Protein AF-A0A7C6BYG0-F1 (afdb_monomer)

Radius of gyration: 15.47 Å; Cα contacts (8 Å, |Δi|>4): 133; chains: 1; bounding box: 33×26×40 Å

Solvent-accessible surface area (backbone atoms only — not comparable to full-atom values): 4952 Å² total; per-residue (Å²): 106,63,89,80,73,46,66,89,58,57,47,81,47,77,48,80,45,64,45,91,68,95,71,89,83,61,85,47,55,37,74,43,65,30,78,91,74,74,41,70,42,82,29,37,40,33,42,37,34,26,44,33,22,62,87,76,73,44,73,44,83,71,48,74,46,74,47,64,80,50,90,96,60,60,88,86,77,115

Secondary structure (DSSP, 8-state):
-HHHHS-S-EEEEEEEEEE--S-S--TT-EEEEETTTTEEEEEEEEEEEEEEETTTTEEEEEEEEE----TT--GGG-

Foldseek 3Di:
DCVVPADPDKDKDKDKDFDDDDDDPDAQWDFDADPVVRGTDTGWIKIWIWIQHPVVRDTHTDDIHTHHDDPPDDPVND

Sequence (78 aa):
MVQAHCSENKVIAFDLSYIPKSGKKTAGTGYFWSGCSSRALWRLEIGGIAAVDIDNHTALHLEAVQTFCKDNQTLLDY

Mean predicted aligned error: 5.13 Å

Structure (mmCIF, N/CA/C/O backbone):
data_AF-A0A7C6BYG0-F1
#
_entry.id   AF-A0A7C6BYG0-F1
#
loop_
_atom_site.group_PDB
_atom_site.id
_atom_site.type_symbol
_atom_site.label_atom_id
_atom_site.label_alt_id
_atom_site.label_comp_id
_atom_site.label_asym_id
_atom_site.label_entity_id
_atom_site.label_seq_id
_atom_site.pdbx_PDB_ins_code
_atom_site.Cartn_x
_atom_site.Cartn_y
_atom_site.Cartn_z
_atom_site.occupancy
_atom_site.B_iso_or_equiv
_atom_site.auth_seq_id
_atom_site.auth_comp_id
_atom_site.auth_asym_id
_atom_site.auth_atom_id
_atom_site.pdbx_PDB_model_num
ATOM 1 N N . MET A 1 1 ? -0.345 -7.574 17.456 1.00 70.88 1 MET A N 1
ATOM 2 C CA . MET A 1 1 ? -0.355 -6.101 17.322 1.00 70.88 1 M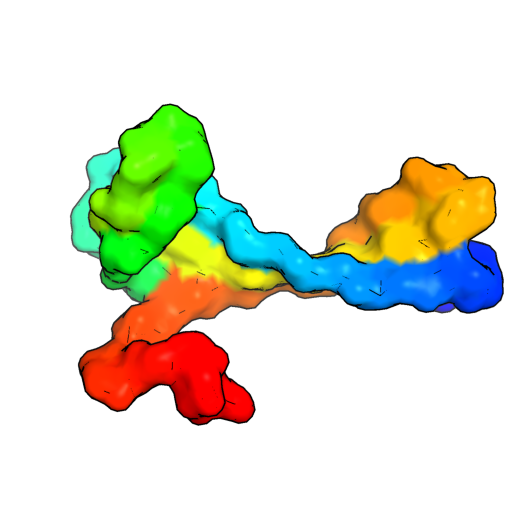ET A CA 1
ATOM 3 C C . MET A 1 1 ? -1.752 -5.595 16.982 1.00 70.88 1 MET A C 1
ATOM 5 O O . MET A 1 1 ? -2.352 -4.983 17.845 1.00 70.88 1 MET A O 1
ATOM 9 N N . VAL A 1 2 ? -2.332 -5.934 15.823 1.00 81.81 2 VAL A N 1
ATOM 10 C CA . VAL A 1 2 ? -3.698 -5.492 15.453 1.00 81.81 2 VAL A CA 1
ATOM 11 C C . VAL A 1 2 ? -4.768 -5.921 16.463 1.00 81.81 2 VAL A C 1
ATOM 13 O O . VAL A 1 2 ? -5.486 -5.075 16.973 1.00 81.81 2 VAL A O 1
ATOM 16 N N . GLN A 1 3 ? -4.827 -7.199 16.853 1.00 79.50 3 GLN A N 1
ATOM 17 C CA . GLN A 1 3 ? -5.804 -7.666 17.855 1.00 79.50 3 GLN A CA 1
ATOM 18 C C . GLN A 1 3 ? -5.644 -7.027 19.246 1.00 79.50 3 GLN A C 1
ATOM 20 O O . GLN A 1 3 ? -6.588 -7.029 20.022 1.00 79.50 3 GLN A O 1
ATOM 25 N N . ALA A 1 4 ? -4.457 -6.505 19.569 1.00 86.06 4 ALA A N 1
ATOM 26 C CA . ALA A 1 4 ? -4.170 -5.910 20.874 1.00 86.06 4 ALA A CA 1
ATOM 27 C C . ALA A 1 4 ? -4.377 -4.385 20.902 1.00 86.06 4 ALA A C 1
ATOM 29 O O . ALA A 1 4 ? -4.430 -3.805 21.982 1.00 86.06 4 ALA A O 1
ATOM 30 N N . HIS A 1 5 ? -4.443 -3.734 19.735 1.00 86.00 5 HIS A N 1
ATOM 31 C CA . HIS A 1 5 ? -4.404 -2.272 19.622 1.00 86.00 5 HIS A CA 1
ATOM 32 C C . HIS A 1 5 ? -5.468 -1.679 18.691 1.00 86.00 5 HIS A C 1
ATOM 34 O O . HIS A 1 5 ? -5.571 -0.458 18.633 1.00 86.00 5 HIS A O 1
ATOM 40 N N . CYS A 1 6 ? -6.248 -2.501 17.982 1.00 87.94 6 CYS A N 1
ATOM 41 C CA . CYS A 1 6 ? -7.397 -2.036 17.209 1.00 87.94 6 CYS A CA 1
ATOM 42 C C . CYS A 1 6 ? -8.712 -2.287 17.943 1.00 87.94 6 CYS A C 1
ATOM 44 O O . CYS A 1 6 ? -8.890 -3.324 18.586 1.00 87.94 6 CYS A O 1
ATOM 46 N N . SER A 1 7 ? -9.646 -1.362 17.755 1.00 91.94 7 SER A N 1
ATOM 47 C CA . SER A 1 7 ? -11.050 -1.472 18.126 1.00 91.94 7 SER A CA 1
ATOM 48 C C . SER A 1 7 ? -11.743 -2.649 17.423 1.00 91.94 7 SER A C 1
ATOM 50 O O . SER A 1 7 ? -11.179 -3.364 16.575 1.00 91.94 7 SER A O 1
ATOM 52 N N . GLU A 1 8 ? -13.002 -2.883 17.785 1.00 92.50 8 GLU A N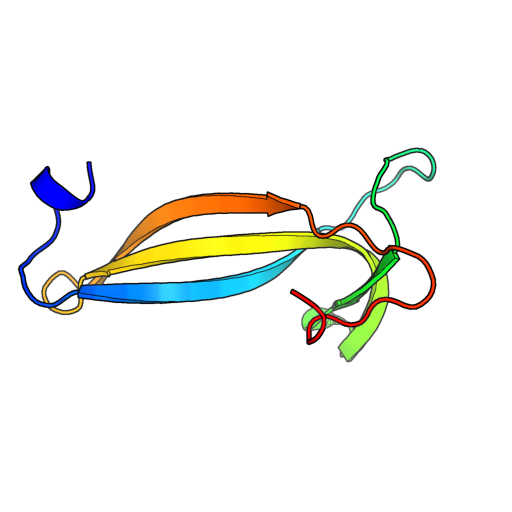 1
ATOM 53 C CA . GLU A 1 8 ? -13.826 -3.881 17.111 1.00 92.50 8 GLU A CA 1
ATOM 54 C C . GLU A 1 8 ? -14.125 -3.474 15.662 1.00 92.50 8 GLU A C 1
ATOM 56 O O . GLU A 1 8 ? -13.988 -4.324 14.774 1.00 92.50 8 GLU A O 1
ATOM 61 N N . ASN A 1 9 ? -14.405 -2.187 15.416 1.00 95.56 9 ASN A N 1
ATOM 62 C CA . ASN A 1 9 ? -14.730 -1.632 14.102 1.00 95.56 9 ASN A CA 1
ATOM 63 C C . ASN A 1 9 ? -13.471 -1.412 13.259 1.00 95.56 9 ASN A C 1
ATOM 65 O O . ASN A 1 9 ? -12.865 -0.338 13.230 1.00 95.56 9 ASN A O 1
ATOM 69 N N . LYS A 1 10 ? -13.095 -2.453 12.523 1.00 94.56 10 LYS A N 1
ATOM 70 C CA . LYS A 1 10 ? -11.932 -2.435 11.638 1.00 94.56 10 LYS A CA 1
ATOM 71 C C . LYS A 1 10 ? -12.231 -3.059 10.288 1.00 94.56 10 LYS A C 1
ATOM 73 O O . LYS A 1 10 ? -13.036 -3.982 10.176 1.00 94.56 10 LYS A O 1
ATOM 78 N N . VAL A 1 11 ? -11.527 -2.576 9.274 1.00 96.12 11 VAL A N 1
ATOM 79 C CA . VAL A 1 11 ? -11.576 -3.086 7.902 1.00 96.12 11 VAL A CA 1
ATOM 80 C C . VAL A 1 11 ? -10.180 -3.460 7.433 1.00 96.12 11 VAL A C 1
ATOM 82 O O . VAL A 1 11 ? -9.178 -2.998 7.977 1.00 96.12 11 VAL A O 1
ATOM 85 N N . ILE A 1 12 ? -10.112 -4.309 6.414 1.00 95.56 12 ILE A N 1
ATOM 86 C CA . ILE A 1 12 ? -8.863 -4.583 5.712 1.00 95.56 12 ILE A CA 1
ATOM 87 C C . ILE A 1 12 ? -8.798 -3.662 4.500 1.00 95.56 12 ILE A C 1
ATOM 89 O O . ILE A 1 12 ? -9.702 -3.663 3.667 1.00 95.56 12 ILE A O 1
ATOM 93 N N . ALA A 1 13 ? -7.730 -2.878 4.421 1.00 95.06 13 ALA A N 1
ATOM 94 C CA . ALA A 1 13 ? -7.397 -2.084 3.256 1.00 95.06 13 ALA A CA 1
ATOM 95 C C . ALA A 1 13 ? -6.327 -2.804 2.436 1.00 95.06 13 ALA A C 1
ATOM 97 O O . ALA A 1 13 ? -5.360 -3.335 2.987 1.00 95.06 13 ALA A O 1
ATOM 98 N N . PHE A 1 14 ? -6.515 -2.782 1.122 1.00 93.12 14 PHE A N 1
ATOM 99 C CA . PHE A 1 14 ? -5.543 -3.228 0.139 1.00 93.12 14 PHE A CA 1
ATOM 100 C C . PHE A 1 14 ? -5.212 -2.057 -0.783 1.00 93.12 14 PHE A C 1
ATOM 102 O O . PHE A 1 14 ? -6.123 -1.420 -1.313 1.00 93.12 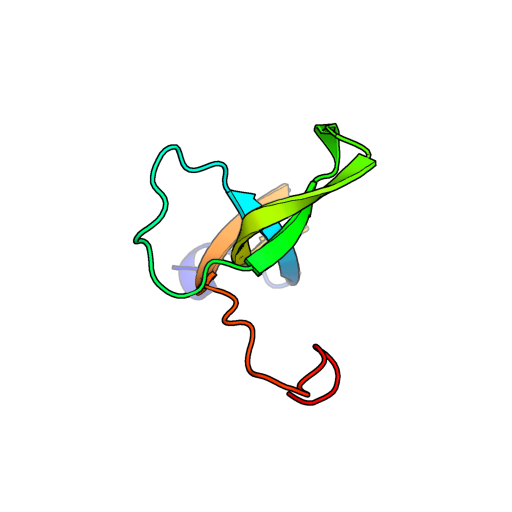14 PHE A O 1
ATOM 109 N N . ASP A 1 15 ? -3.924 -1.781 -0.963 1.00 91.25 15 ASP A N 1
ATOM 110 C CA . ASP A 1 15 ? -3.427 -0.721 -1.838 1.00 91.25 15 ASP A CA 1
ATOM 111 C C . ASP A 1 15 ? -2.246 -1.217 -2.678 1.00 91.25 15 ASP A C 1
ATOM 113 O O . ASP A 1 15 ? -1.360 -1.907 -2.172 1.00 91.25 15 ASP A O 1
ATOM 117 N N . LEU A 1 16 ? -2.222 -0.846 -3.959 1.00 90.12 16 LEU A N 1
ATOM 118 C CA . LEU A 1 16 ? -1.095 -1.107 -4.851 1.00 90.12 16 LEU A CA 1
ATOM 119 C C . LEU A 1 16 ? -0.211 0.134 -4.927 1.00 90.12 16 LEU A C 1
ATOM 121 O O . LEU A 1 16 ? -0.648 1.212 -5.328 1.00 90.12 16 LEU A O 1
ATOM 125 N N . SER A 1 17 ? 1.067 -0.039 -4.612 1.00 91.44 17 SER A N 1
ATOM 126 C CA . SER A 1 17 ? 2.030 1.051 -4.542 1.00 91.44 17 SER A CA 1
ATOM 127 C C . SER A 1 17 ? 3.189 0.842 -5.519 1.00 91.44 17 SE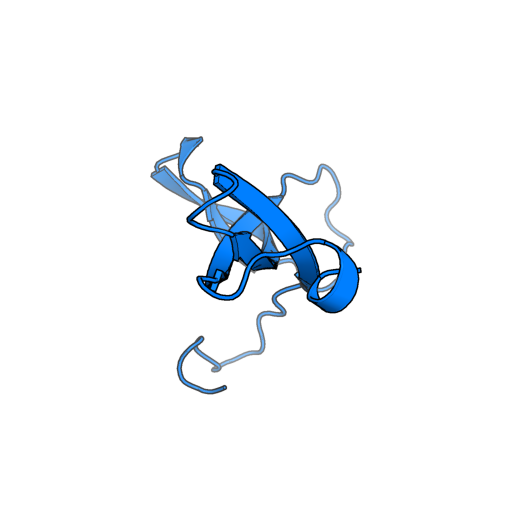R A C 1
ATOM 129 O O . SER A 1 17 ? 3.949 -0.126 -5.434 1.00 91.44 17 SER A O 1
ATOM 131 N N . TYR A 1 18 ? 3.355 1.798 -6.437 1.00 93.56 18 TYR A N 1
ATOM 132 C CA . TYR A 1 18 ? 4.483 1.863 -7.370 1.00 93.56 18 TYR A CA 1
ATOM 133 C C . TYR A 1 18 ? 5.768 2.303 -6.657 1.00 93.56 18 TYR A C 1
ATOM 135 O O . TYR A 1 18 ? 5.811 3.367 -6.035 1.00 93.56 18 TYR A O 1
ATOM 143 N N . ILE A 1 19 ? 6.854 1.541 -6.822 1.00 92.69 19 ILE A N 1
ATOM 144 C CA . ILE A 1 19 ? 8.156 1.846 -6.217 1.00 92.69 19 ILE A CA 1
ATOM 145 C C . ILE A 1 19 ? 9.194 2.167 -7.300 1.00 92.69 19 ILE A C 1
ATOM 147 O O . ILE A 1 19 ? 9.603 1.278 -8.057 1.00 92.69 19 ILE A O 1
ATOM 151 N N . PRO A 1 20 ? 9.710 3.410 -7.364 1.00 90.06 20 PRO A N 1
ATOM 152 C CA . PRO A 1 20 ? 10.780 3.753 -8.285 1.00 90.06 20 PRO A CA 1
ATOM 153 C C . PRO A 1 20 ? 12.100 3.068 -7.904 1.00 90.06 20 PRO A C 1
ATOM 155 O O . PRO A 1 20 ? 12.541 3.082 -6.757 1.00 90.06 20 PRO A O 1
ATOM 158 N N . LYS A 1 21 ? 12.796 2.523 -8.906 1.00 86.12 21 LYS A N 1
ATOM 159 C CA . LYS A 1 21 ? 14.139 1.944 -8.763 1.00 86.12 21 LYS A CA 1
ATOM 160 C C . LYS A 1 21 ? 15.084 2.447 -9.854 1.00 86.12 21 LYS A C 1
ATOM 162 O O . LYS A 1 21 ? 14.682 2.643 -10.993 1.00 86.12 21 LYS A O 1
ATOM 167 N N . SER A 1 22 ? 16.350 2.665 -9.514 1.00 83.19 22 SER A N 1
ATOM 168 C CA . SER A 1 22 ? 17.389 3.107 -10.456 1.00 83.19 22 SER A CA 1
ATOM 169 C C . SER A 1 22 ? 18.015 1.977 -11.292 1.00 83.19 22 SER A C 1
ATOM 171 O O . SER A 1 22 ? 18.535 2.239 -12.371 1.00 83.19 22 SER A O 1
ATOM 173 N N . GLY A 1 23 ? 17.987 0.729 -10.808 1.00 83.00 23 GLY A N 1
ATOM 174 C CA . GLY A 1 23 ? 18.659 -0.419 -11.432 1.00 83.00 23 GLY A CA 1
ATOM 175 C C . GLY A 1 23 ? 17.748 -1.270 -12.321 1.00 83.00 23 GLY A C 1
ATOM 176 O O . GLY A 1 23 ? 16.533 -1.243 -12.166 1.00 83.00 23 GLY A O 1
ATOM 177 N N . LYS A 1 24 ? 18.356 -2.056 -13.225 1.00 81.06 24 LYS A N 1
ATOM 178 C CA . LYS A 1 24 ? 17.657 -2.930 -14.194 1.00 81.06 24 LYS A CA 1
ATOM 179 C C . LYS A 1 24 ? 17.594 -4.418 -13.824 1.00 81.06 24 LYS A C 1
ATOM 181 O O . LYS A 1 24 ? 16.946 -5.188 -14.515 1.00 81.06 24 LYS A O 1
ATOM 186 N N . LYS A 1 25 ? 18.302 -4.834 -12.770 1.00 86.81 25 LYS A N 1
ATOM 187 C CA .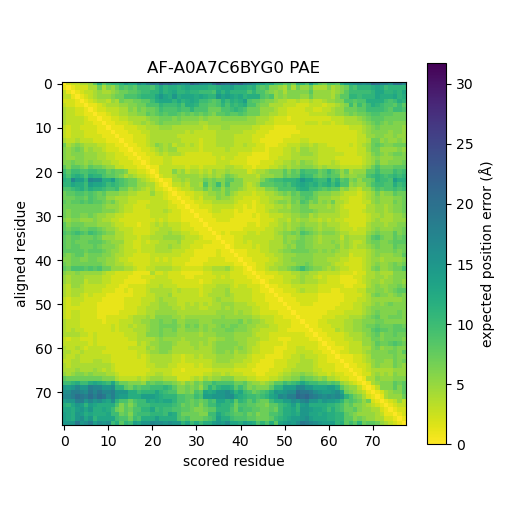 LYS A 1 25 ? 18.522 -6.254 -12.425 1.00 86.81 25 LYS A CA 1
ATOM 188 C C . LYS A 1 25 ? 17.721 -6.729 -11.206 1.00 86.81 25 LYS A C 1
ATOM 190 O O . LYS A 1 25 ? 18.054 -7.750 -10.619 1.00 86.81 25 LYS A O 1
ATOM 195 N N . THR A 1 26 ? 16.715 -5.970 -10.781 1.00 89.62 26 THR A N 1
ATOM 196 C CA . THR A 1 26 ? 15.865 -6.361 -9.651 1.00 89.62 26 THR A CA 1
ATOM 197 C C . THR A 1 26 ? 14.773 -7.308 -10.144 1.00 89.62 26 THR A C 1
ATOM 199 O O . THR A 1 26 ? 14.097 -7.012 -11.131 1.00 89.62 26 THR A O 1
ATOM 202 N N . ALA A 1 27 ? 14.625 -8.454 -9.477 1.00 89.75 27 ALA A N 1
ATOM 203 C CA . ALA A 1 27 ? 13.591 -9.434 -9.793 1.00 89.75 27 ALA A CA 1
ATOM 204 C C . ALA A 1 27 ? 12.184 -8.856 -9.572 1.00 89.75 27 ALA A C 1
ATOM 206 O O . ALA A 1 27 ? 12.001 -7.982 -8.724 1.00 89.75 27 ALA A O 1
ATOM 207 N N . GLY A 1 28 ? 11.205 -9.344 -10.341 1.00 89.25 28 GLY A N 1
ATOM 208 C CA . GLY A 1 28 ? 9.809 -8.894 -10.262 1.00 89.25 28 GLY A CA 1
ATOM 209 C C . GLY A 1 28 ? 9.587 -7.456 -10.737 1.00 89.25 28 GLY A C 1
ATOM 210 O O . GLY A 1 28 ? 8.638 -6.806 -10.314 1.00 89.25 28 GLY A O 1
ATOM 211 N N . THR A 1 29 ? 10.474 -6.940 -11.590 1.00 91.12 29 THR A N 1
ATOM 212 C CA . THR A 1 29 ? 10.239 -5.678 -12.296 1.00 91.12 29 THR A CA 1
ATOM 213 C C . THR A 1 29 ? 9.304 -5.895 -13.482 1.00 91.12 29 THR A C 1
ATOM 215 O O . THR A 1 29 ? 9.426 -6.873 -14.215 1.00 91.12 29 THR A O 1
ATOM 218 N N . GLY A 1 30 ? 8.380 -4.960 -13.677 1.00 90.12 30 GLY A N 1
ATOM 219 C CA . GLY A 1 30 ? 7.335 -5.002 -14.695 1.00 90.12 30 GLY A CA 1
ATOM 220 C C . GLY A 1 30 ? 6.805 -3.601 -14.982 1.00 90.12 30 GLY A C 1
ATOM 221 O O . GLY A 1 30 ? 7.302 -2.617 -14.434 1.00 90.12 30 GLY A O 1
ATOM 222 N N . TYR A 1 31 ? 5.825 -3.484 -15.874 1.00 90.56 31 TYR A N 1
ATOM 223 C CA . TYR A 1 31 ? 5.166 -2.205 -16.141 1.00 90.56 31 TYR A CA 1
ATOM 224 C C . TYR A 1 31 ? 3.953 -2.049 -15.228 1.00 90.56 31 TYR A C 1
ATOM 226 O O . TYR A 1 31 ? 2.954 -2.733 -15.415 1.00 90.56 31 TYR A O 1
ATOM 234 N N . PHE A 1 32 ? 4.040 -1.118 -14.279 1.00 91.81 32 PHE A N 1
ATOM 235 C CA . PHE A 1 32 ? 3.000 -0.866 -13.279 1.00 91.81 32 PHE A CA 1
ATOM 236 C C . PHE A 1 32 ? 2.529 0.584 -13.329 1.00 91.81 32 PHE A C 1
ATOM 238 O O . PHE A 1 32 ? 3.289 1.478 -13.722 1.00 91.81 32 PHE A O 1
ATOM 245 N N . TRP A 1 33 ? 1.273 0.832 -12.958 1.00 91.94 33 TRP A N 1
ATOM 246 C CA . TRP A 1 33 ? 0.679 2.165 -13.026 1.00 91.94 33 TRP A CA 1
ATOM 247 C C . TRP A 1 33 ? 1.303 3.109 -11.993 1.00 91.94 33 TRP A C 1
ATOM 249 O O . TRP A 1 33 ? 1.270 2.859 -10.793 1.00 91.94 33 TRP A O 1
ATOM 259 N N . SER A 1 34 ? 1.849 4.235 -12.453 1.00 91.62 34 SER A N 1
ATOM 260 C CA . SER A 1 34 ? 2.286 5.322 -11.580 1.00 91.62 34 SER A CA 1
ATOM 261 C C . SER A 1 34 ? 1.222 6.411 -11.557 1.00 91.62 34 SER A C 1
ATOM 263 O O . SER A 1 34 ? 1.041 7.113 -12.554 1.00 91.62 34 SER A O 1
ATOM 265 N N . GLY A 1 35 ? 0.568 6.608 -10.408 1.00 89.94 35 GLY A N 1
ATOM 266 C CA . GLY A 1 35 ? -0.411 7.688 -10.233 1.00 89.94 35 GLY A CA 1
ATOM 267 C C . GLY A 1 35 ? 0.181 9.076 -10.508 1.00 89.94 35 GLY A C 1
ATOM 268 O O . GLY A 1 35 ? -0.421 9.879 -11.212 1.00 89.94 35 GLY A O 1
ATOM 269 N N . CYS A 1 36 ? 1.419 9.321 -10.064 1.00 90.75 36 CYS A N 1
ATOM 270 C CA . CYS A 1 36 ? 2.121 10.591 -10.284 1.00 90.75 36 CYS A CA 1
ATOM 271 C C . CYS A 1 36 ? 2.399 10.873 -11.773 1.00 90.75 36 CYS A C 1
ATOM 273 O O . CYS A 1 36 ? 2.267 12.007 -12.221 1.00 90.75 36 CYS A O 1
ATOM 275 N N . SER A 1 37 ? 2.757 9.849 -12.558 1.00 93.12 37 SER A N 1
ATOM 276 C CA . SER A 1 37 ? 3.032 10.006 -13.999 1.00 93.12 37 SER A CA 1
ATOM 277 C C . SER A 1 37 ? 1.816 9.753 -14.895 1.00 93.12 37 SER A C 1
ATOM 279 O O . SER A 1 37 ? 1.929 9.893 -16.117 1.00 93.12 37 SER A O 1
ATOM 281 N N . SER A 1 38 ? 0.684 9.349 -14.303 1.00 94.62 38 SER A N 1
ATOM 282 C CA . SER A 1 38 ? -0.562 8.976 -14.988 1.00 94.62 38 SER A CA 1
ATOM 283 C C . SER A 1 38 ? -0.339 8.008 -16.157 1.00 94.62 38 SER A C 1
ATOM 285 O O . SER A 1 38 ? -0.926 8.154 -17.228 1.00 94.62 38 SER A O 1
ATOM 287 N N . ARG A 1 39 ? 0.590 7.059 -15.984 1.00 94.75 39 ARG A N 1
ATOM 288 C CA . ARG A 1 39 ? 0.920 6.029 -16.979 1.00 94.75 39 ARG A CA 1
ATOM 289 C C . ARG A 1 39 ? 1.603 4.830 -16.337 1.00 94.75 39 ARG A C 1
ATOM 291 O O . ARG A 1 39 ? 2.196 4.949 -15.263 1.00 94.75 39 ARG A O 1
ATOM 298 N N . ALA A 1 40 ? 1.602 3.705 -17.047 1.00 92.81 40 ALA A N 1
ATOM 299 C CA . ALA A 1 40 ? 2.409 2.550 -16.680 1.00 92.81 40 ALA A CA 1
ATOM 300 C C . ALA A 1 40 ? 3.904 2.810 -16.936 1.00 92.81 40 ALA A C 1
ATOM 302 O O . ALA A 1 40 ? 4.296 3.263 -18.014 1.00 92.81 40 ALA A O 1
ATOM 303 N N . LEU A 1 41 ? 4.744 2.518 -15.944 1.00 92.94 41 LEU A N 1
ATOM 304 C CA . LEU A 1 41 ? 6.196 2.671 -15.994 1.00 92.94 41 LEU A CA 1
ATOM 305 C C . LEU A 1 41 ? 6.872 1.362 -15.581 1.00 92.94 41 LEU A C 1
ATOM 307 O O . LEU A 1 41 ? 6.415 0.681 -14.667 1.00 92.94 41 LEU A O 1
ATOM 311 N N . TRP A 1 42 ? 7.990 1.030 -16.231 1.00 91.31 42 TRP A N 1
ATOM 312 C CA . TRP A 1 42 ? 8.786 -0.149 -15.883 1.00 91.31 42 TRP A CA 1
ATOM 313 C C . TRP A 1 42 ? 9.425 0.038 -14.508 1.00 91.31 42 TRP A C 1
ATOM 315 O O . TRP A 1 42 ? 10.387 0.792 -14.459 1.00 91.31 42 TRP A O 1
ATOM 325 N N . ARG A 1 43 ? 8.944 -0.581 -13.424 1.00 92.44 43 ARG A N 1
ATOM 326 C CA . ARG A 1 43 ? 9.571 -0.619 -12.082 1.00 92.44 43 ARG A CA 1
ATOM 327 C C . ARG A 1 43 ? 8.975 -1.765 -11.238 1.00 92.44 43 ARG A C 1
ATOM 329 O O . ARG A 1 43 ? 8.671 -2.815 -11.784 1.00 92.44 43 ARG A O 1
ATOM 336 N N . LEU A 1 44 ? 8.896 -1.597 -9.918 1.00 93.81 44 LEU A N 1
ATOM 337 C CA . LEU A 1 44 ? 8.313 -2.534 -8.965 1.00 93.81 44 LEU A CA 1
ATOM 338 C C . LEU A 1 44 ? 6.934 -2.040 -8.529 1.00 93.81 44 LEU A C 1
ATOM 340 O O . LEU A 1 44 ? 6.700 -0.832 -8.457 1.00 93.81 44 LEU A O 1
ATOM 344 N N . GLU A 1 45 ? 6.084 -2.981 -8.155 1.00 93.19 45 GLU A N 1
ATOM 345 C CA . GLU A 1 45 ? 4.836 -2.740 -7.442 1.00 93.19 45 GLU A CA 1
ATOM 346 C C . GLU A 1 45 ? 4.797 -3.640 -6.208 1.00 93.19 45 GLU A C 1
ATOM 348 O O . GLU A 1 45 ? 5.276 -4.779 -6.237 1.00 93.19 45 GLU A O 1
ATOM 353 N N . ILE A 1 46 ? 4.265 -3.104 -5.114 1.00 93.62 46 ILE A N 1
ATOM 354 C CA . ILE A 1 46 ? 3.925 -3.880 -3.925 1.00 93.62 46 ILE A CA 1
ATOM 355 C C . ILE A 1 46 ? 2.432 -3.730 -3.640 1.00 93.62 46 ILE A C 1
ATOM 357 O O . ILE A 1 46 ? 1.889 -2.631 -3.745 1.00 93.62 46 ILE A O 1
ATOM 361 N N . GLY A 1 47 ? 1.788 -4.825 -3.254 1.00 92.62 47 GLY A N 1
ATOM 362 C CA . GLY A 1 47 ? 0.477 -4.815 -2.621 1.00 92.62 47 GLY A CA 1
ATOM 363 C C . GLY A 1 47 ? 0.643 -4.674 -1.115 1.00 92.62 47 GLY A C 1
ATOM 364 O O . GLY A 1 47 ? 1.191 -5.564 -0.461 1.00 92.62 47 GLY A O 1
ATOM 365 N N . GLY A 1 48 ? 0.206 -3.546 -0.569 1.00 93.81 48 GLY A N 1
ATOM 366 C CA . GLY A 1 48 ? 0.130 -3.301 0.863 1.00 93.81 48 GLY A CA 1
ATOM 367 C C . GLY A 1 48 ? -1.222 -3.736 1.416 1.00 93.81 48 GLY A C 1
ATOM 368 O O . GLY A 1 48 ? -2.265 -3.328 0.911 1.00 93.81 48 GLY A O 1
ATOM 369 N N . ILE A 1 49 ? -1.197 -4.529 2.482 1.00 94.62 49 ILE A N 1
ATOM 370 C CA . ILE A 1 49 ? -2.361 -4.897 3.284 1.00 94.62 49 ILE A CA 1
ATOM 371 C C . ILE A 1 49 ? -2.235 -4.205 4.639 1.00 94.62 49 ILE A C 1
ATOM 373 O O . ILE A 1 49 ? -1.192 -4.265 5.301 1.00 94.62 49 ILE A O 1
ATOM 377 N N . ALA A 1 50 ? -3.310 -3.557 5.074 1.00 95.38 50 ALA A N 1
ATOM 378 C CA . ALA A 1 50 ? -3.380 -2.903 6.371 1.00 95.38 50 ALA A CA 1
ATOM 379 C C . ALA A 1 50 ? -4.719 -3.177 7.056 1.00 95.38 50 ALA A C 1
ATOM 381 O O . ALA A 1 50 ? -5.760 -3.265 6.408 1.00 95.38 50 ALA A O 1
ATOM 382 N N . ALA A 1 51 ? -4.693 -3.274 8.382 1.00 96.19 51 ALA A N 1
ATOM 383 C CA . ALA A 1 51 ? -5.900 -3.174 9.188 1.00 96.19 51 ALA A CA 1
ATOM 384 C C . ALA A 1 51 ? -6.161 -1.694 9.468 1.00 96.19 51 ALA A C 1
ATOM 386 O O . ALA A 1 51 ? -5.329 -1.028 10.083 1.00 96.19 51 ALA A O 1
ATOM 387 N N . VAL A 1 52 ? -7.304 -1.189 9.023 1.00 96.31 52 VAL A N 1
ATOM 388 C CA . VAL A 1 52 ? -7.750 0.175 9.299 1.00 96.31 52 VAL A CA 1
ATOM 389 C C . VAL A 1 52 ? -8.760 0.118 10.428 1.00 96.31 52 VAL A C 1
ATOM 391 O O . VAL A 1 52 ? -9.808 -0.510 10.304 1.00 96.31 52 VAL A O 1
ATOM 394 N N . ASP A 1 53 ? -8.420 0.763 11.530 1.00 96.06 53 ASP A N 1
ATOM 395 C CA . ASP A 1 53 ? -9.301 0.984 12.664 1.00 96.06 53 ASP A CA 1
ATOM 39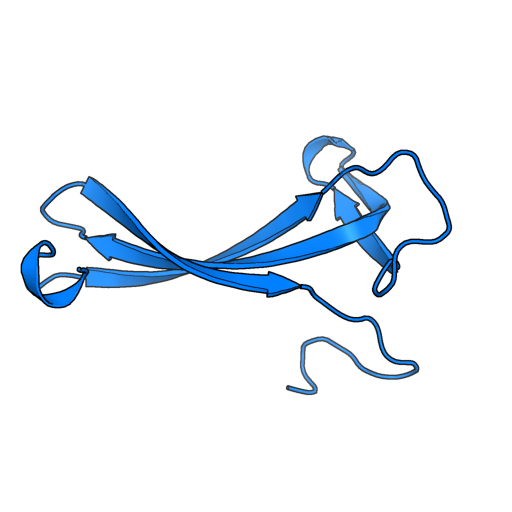6 C C . ASP A 1 53 ? -10.091 2.269 12.423 1.00 96.06 53 ASP A C 1
ATOM 398 O O . ASP A 1 53 ? -9.509 3.352 12.291 1.00 96.06 53 ASP A O 1
ATOM 402 N N . ILE A 1 54 ? -11.411 2.130 12.335 1.00 95.19 54 ILE A N 1
ATOM 403 C CA . ILE A 1 54 ? -12.312 3.240 12.024 1.00 95.19 54 ILE A CA 1
ATOM 404 C C . ILE A 1 54 ? -12.430 4.166 13.233 1.00 95.19 54 ILE A C 1
ATOM 406 O O . ILE A 1 54 ? -12.330 5.381 13.084 1.00 95.19 54 ILE A O 1
ATOM 410 N N . ASP A 1 55 ? -12.591 3.597 14.426 1.00 95.75 55 ASP A N 1
ATOM 411 C CA . ASP A 1 55 ? -12.834 4.361 15.650 1.00 95.75 55 ASP A CA 1
ATOM 412 C C . ASP A 1 55 ? -11.599 5.198 16.027 1.00 95.75 55 ASP A C 1
ATOM 414 O O . ASP A 1 55 ? -11.699 6.377 16.374 1.00 95.75 55 ASP A O 1
ATOM 418 N N . ASN A 1 56 ? -10.408 4.610 15.889 1.00 94.12 56 ASN A N 1
ATOM 419 C CA . ASN A 1 56 ? -9.141 5.265 16.220 1.00 94.12 56 ASN A CA 1
ATOM 420 C C . ASN A 1 56 ? -8.500 6.012 15.041 1.00 94.12 56 ASN A C 1
ATOM 422 O O . ASN A 1 56 ? -7.429 6.595 15.212 1.00 94.12 56 ASN A O 1
ATOM 426 N N . HIS A 1 57 ? -9.132 6.011 13.862 1.00 93.25 57 HIS A N 1
ATOM 427 C CA . HIS A 1 57 ? -8.656 6.705 12.659 1.00 93.25 57 HIS A CA 1
ATOM 428 C C . HIS A 1 57 ? -7.193 6.374 12.311 1.00 93.25 57 HIS A C 1
ATOM 430 O O . HIS A 1 57 ? -6.408 7.249 11.938 1.00 93.25 57 HIS A O 1
ATOM 436 N N . THR A 1 58 ? -6.806 5.106 12.464 1.00 94.06 58 THR A N 1
ATOM 437 C CA . THR A 1 58 ? -5.426 4.649 12.263 1.00 94.06 58 THR A CA 1
ATOM 438 C C . THR A 1 58 ? -5.370 3.430 11.357 1.00 94.06 58 THR A C 1
ATOM 440 O O . THR A 1 58 ? -6.306 2.635 11.298 1.00 94.06 58 THR A O 1
ATOM 443 N N . ALA A 1 59 ? -4.254 3.268 10.653 1.00 93.75 59 ALA A N 1
ATOM 444 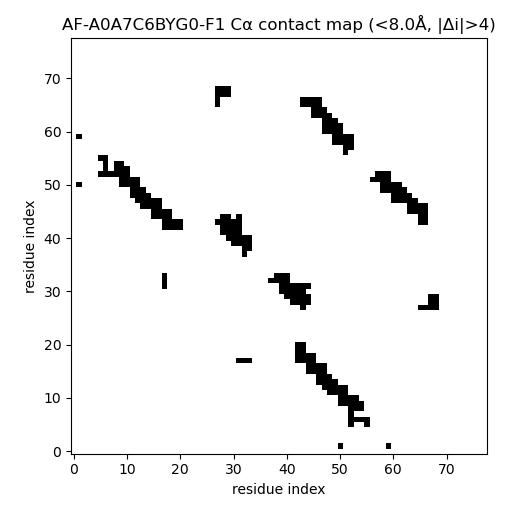C CA . ALA A 1 59 ? -3.982 2.104 9.825 1.00 93.75 59 ALA A CA 1
ATOM 445 C C . ALA A 1 59 ? -2.705 1.420 10.313 1.00 93.75 59 ALA A C 1
ATOM 447 O O . ALA A 1 59 ? -1.643 2.037 10.409 1.00 93.75 59 ALA A O 1
ATOM 448 N N . LEU A 1 60 ? -2.806 0.129 10.606 1.00 93.50 60 LEU A N 1
ATOM 449 C CA . LEU A 1 60 ? -1.682 -0.711 10.989 1.00 93.50 60 LEU A CA 1
ATOM 450 C C . LEU A 1 60 ? -1.292 -1.594 9.809 1.00 93.50 60 LEU A C 1
ATOM 452 O O . LEU A 1 60 ? -2.113 -2.347 9.285 1.00 93.50 60 LEU A O 1
ATOM 456 N N . HIS A 1 61 ? -0.021 -1.520 9.421 1.00 92.50 61 HIS A N 1
ATOM 457 C CA . HIS A 1 61 ? 0.535 -2.384 8.390 1.00 92.50 61 HIS A CA 1
ATOM 458 C C . HIS A 1 61 ? 0.460 -3.855 8.819 1.00 92.50 61 HIS A C 1
ATOM 460 O O . HIS A 1 61 ? 0.897 -4.205 9.918 1.00 92.50 61 HIS A O 1
ATOM 466 N N . LEU A 1 62 ? -0.092 -4.699 7.949 1.00 93.12 62 LEU A N 1
ATOM 467 C CA . LEU A 1 62 ? -0.149 -6.144 8.144 1.00 93.12 62 LEU A CA 1
ATOM 468 C C . LEU A 1 62 ? 0.921 -6.839 7.313 1.00 93.12 62 LEU A C 1
ATOM 470 O O . LEU A 1 62 ? 1.728 -7.589 7.856 1.00 93.12 62 LEU A O 1
ATOM 474 N N . GLU A 1 63 ? 0.921 -6.577 6.009 1.00 94.06 63 GLU A N 1
ATOM 475 C CA . GLU A 1 63 ? 1.803 -7.254 5.068 1.00 94.06 63 GLU A CA 1
ATOM 476 C C . GLU A 1 63 ? 2.056 -6.384 3.835 1.00 94.06 63 GLU A C 1
ATOM 478 O O . GLU A 1 63 ? 1.184 -5.633 3.397 1.00 94.06 63 GLU A O 1
ATOM 483 N N . ALA A 1 64 ? 3.258 -6.476 3.273 1.00 93.06 64 ALA A N 1
ATOM 484 C CA . ALA A 1 64 ? 3.581 -5.954 1.953 1.00 93.06 64 ALA A CA 1
ATOM 485 C C . ALA A 1 64 ? 4.113 -7.107 1.108 1.00 93.06 64 ALA A C 1
ATOM 487 O O . ALA A 1 64 ? 5.152 -7.687 1.430 1.00 93.06 64 ALA A O 1
ATOM 488 N N . VAL A 1 65 ? 3.424 -7.405 0.012 1.00 92.44 65 VAL A N 1
ATOM 489 C CA . VAL A 1 65 ? 3.809 -8.466 -0.919 1.00 92.44 65 VAL A CA 1
ATOM 490 C C . VAL A 1 65 ? 4.212 -7.834 -2.240 1.00 92.44 65 VAL A C 1
ATOM 492 O O . VAL A 1 65 ? 3.502 -6.990 -2.781 1.00 92.44 65 VAL A O 1
ATOM 495 N N . GLN A 1 66 ? 5.365 -8.226 -2.775 1.00 91.81 66 GLN A N 1
ATOM 496 C CA . GLN A 1 66 ? 5.789 -7.770 -4.093 1.00 91.81 66 GLN A CA 1
ATOM 497 C C . GLN A 1 66 ? 4.942 -8.423 -5.193 1.00 91.81 66 GLN A C 1
ATOM 499 O O . GLN A 1 66 ? 4.816 -9.649 -5.231 1.00 91.81 66 GLN A O 1
ATOM 504 N N . THR A 1 67 ? 4.445 -7.618 -6.134 1.00 90.06 67 THR A N 1
ATOM 505 C CA . THR A 1 67 ? 3.787 -8.126 -7.340 1.00 90.06 67 THR A CA 1
ATOM 506 C C . THR A 1 67 ? 4.836 -8.695 -8.29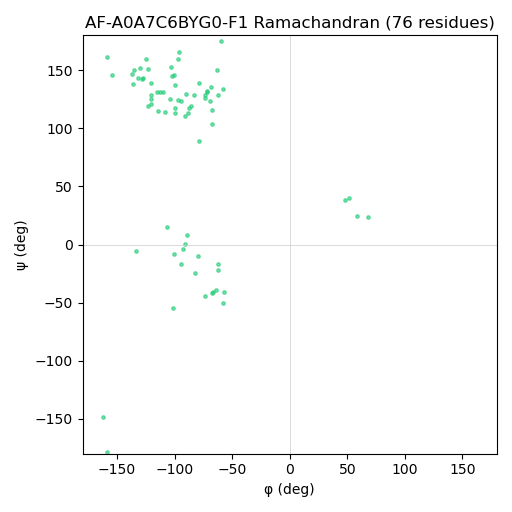8 1.00 90.06 67 THR A C 1
ATOM 508 O O . THR A 1 67 ? 5.787 -8.011 -8.683 1.00 90.06 67 THR A O 1
ATOM 511 N N . PHE A 1 68 ? 4.660 -9.948 -8.724 1.00 88.69 68 PHE A N 1
AT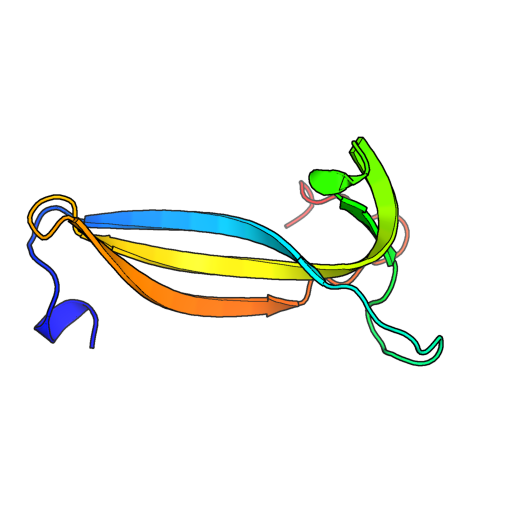OM 512 C CA . PHE A 1 68 ? 5.476 -10.569 -9.770 1.00 88.69 68 PHE A CA 1
ATOM 513 C C . PHE A 1 68 ? 4.654 -10.722 -11.048 1.00 88.69 68 PHE A C 1
ATOM 515 O O . PHE A 1 68 ? 3.715 -11.514 -11.089 1.00 88.69 68 PHE A O 1
ATOM 522 N N . CYS A 1 69 ? 5.034 -10.009 -12.112 1.00 77.19 69 CYS A N 1
ATOM 523 C CA . CYS A 1 69 ? 4.481 -10.263 -13.440 1.00 77.19 69 CYS A CA 1
ATOM 524 C C . CYS A 1 69 ? 4.961 -11.634 -13.931 1.00 77.19 69 CYS A C 1
ATOM 526 O O . CYS A 1 69 ? 6.160 -11.842 -14.129 1.00 77.19 69 CYS A O 1
ATOM 528 N N . LYS A 1 70 ? 4.023 -12.561 -14.121 1.00 77.88 70 LYS A N 1
ATOM 529 C CA . LYS A 1 70 ? 4.239 -13.826 -14.826 1.00 77.88 70 LYS A CA 1
ATOM 530 C C . LYS A 1 70 ? 3.650 -13.702 -16.227 1.00 77.88 70 LYS A C 1
ATOM 532 O O . LYS A 1 70 ? 2.632 -13.034 -16.409 1.00 77.88 70 LYS A O 1
ATOM 537 N N . ASP A 1 71 ? 4.291 -14.332 -17.206 1.00 73.94 71 ASP A N 1
ATOM 538 C CA . ASP A 1 71 ? 3.797 -14.313 -18.582 1.00 73.94 71 ASP A CA 1
ATOM 539 C C . ASP A 1 71 ? 2.370 -14.884 -18.642 1.00 73.94 71 ASP A C 1
ATOM 541 O O . ASP A 1 71 ? 2.078 -15.918 -18.040 1.00 73.94 71 ASP A O 1
ATOM 545 N N . ASN A 1 72 ? 1.483 -14.188 -19.360 1.00 70.94 72 ASN A N 1
ATOM 546 C CA . ASN A 1 72 ? 0.067 -14.530 -19.542 1.00 70.94 72 ASN A CA 1
ATOM 547 C C . ASN A 1 72 ? -0.784 -14.639 -18.258 1.00 70.94 72 ASN A C 1
ATOM 549 O O . ASN A 1 72 ? -1.810 -15.315 -18.282 1.00 70.94 72 ASN A O 1
ATOM 553 N N . GLN A 1 73 ? -0.408 -13.971 -17.164 1.00 71.44 73 GLN A N 1
ATOM 554 C CA . GLN A 1 73 ? -1.251 -13.874 -15.966 1.00 71.44 73 GLN A CA 1
ATOM 555 C C . GLN A 1 73 ? -1.686 -12.431 -15.706 1.00 71.44 73 GLN A C 1
ATOM 557 O O . GLN A 1 73 ? -0.881 -11.498 -15.714 1.00 71.44 73 GLN A O 1
ATOM 562 N N . THR A 1 74 ? -2.978 -12.257 -15.477 1.00 72.19 74 THR A N 1
ATOM 563 C CA . THR A 1 74 ? -3.611 -11.026 -15.017 1.00 72.19 74 THR A CA 1
ATOM 564 C C . THR A 1 74 ? -3.800 -11.072 -13.501 1.00 72.19 74 THR A C 1
ATOM 566 O O . THR A 1 74 ? -3.727 -12.129 -12.879 1.00 72.19 74 THR A O 1
ATOM 569 N N . LEU A 1 75 ? -4.096 -9.924 -12.886 1.00 66.00 75 LEU A N 1
ATOM 570 C CA . LEU A 1 75 ? -4.431 -9.875 -11.457 1.00 66.00 75 LEU A CA 1
ATOM 571 C C . LEU A 1 75 ? -5.708 -10.660 -11.102 1.00 66.00 75 LEU A C 1
ATOM 573 O O . LEU A 1 75 ? -5.916 -10.952 -9.932 1.00 66.00 75 LEU A O 1
ATOM 577 N N . LEU A 1 76 ? -6.553 -10.994 -12.085 1.00 73.31 76 LEU A N 1
ATOM 578 C CA . LEU A 1 76 ? -7.766 -11.793 -11.879 1.00 73.31 76 LEU A CA 1
ATOM 579 C C . LEU A 1 76 ? -7.485 -13.299 -11.773 1.00 73.31 76 LEU A C 1
ATOM 581 O O . LEU A 1 76 ? -8.394 -14.051 -11.443 1.00 73.31 76 LEU A O 1
ATOM 585 N N . ASP A 1 77 ? -6.259 -13.737 -12.065 1.00 75.00 77 ASP A N 1
ATOM 586 C CA . ASP A 1 77 ? -5.884 -15.155 -12.062 1.00 75.00 77 ASP A CA 1
ATOM 587 C C . ASP A 1 77 ? -5.386 -15.652 -10.685 1.00 75.00 77 ASP A C 1
ATOM 589 O O . ASP A 1 77 ? -4.868 -16.767 -10.587 1.00 75.00 77 ASP A O 1
ATOM 593 N N . TYR A 1 78 ? -5.513 -14.825 -9.639 1.00 65.31 78 TYR A N 1
ATOM 594 C CA . TYR A 1 78 ? -5.197 -15.134 -8.236 1.00 65.31 78 TYR A CA 1
ATOM 595 C C . TYR A 1 78 ? -6.427 -15.641 -7.477 1.00 65.31 78 TYR A C 1
ATOM 597 O O . TYR A 1 78 ? -6.261 -16.607 -6.697 1.00 65.31 78 TYR A O 1
#

Nearest PDB structures (foldseek):
  8r29-assembly1_A  TM=5.224E-01  e=3.477E+00  Amblyomma maculatum

pLDDT: mean 88.83, std 7.71, range [65.31, 96.31]